Protein AF-A0AAV0WJR8-F1 (afdb_monomer_lite)

InterPro domains:
  IPR008906 HAT, C-terminal dimerisation domain [PF05699] (38-94)

Sequence (106 aa):
MLDMNTKEFKLKINDFANYYQIKDLESEAELWYNIWKEKKLAKSKLSDMEMSEVVEETDIFFPKIKQALHISLAQPCTTSTIERSFSTLRRVYLVAFNDDGKPSEW

Secondary structure (DSSP, 8-state):
-TT--HHHHHHHHHHHHHHHT-TTHHHHHHHHHHHHHHTT--HHHHHS--HHHHHHTTTTT-HHHHHHHHHHHTS-SSTHHHHHHHHHHHHHHHHHB-TTSPBPP-

Structure (mmCIF, N/CA/C/O backbone):
data_AF-A0AAV0WJR8-F1
#
_entry.id   AF-A0AAV0WJR8-F1
#
loop_
_atom_site.group_PDB
_atom_site.id
_atom_site.type_symbol
_atom_site.label_atom_id
_atom_site.label_alt_id
_atom_site.label_comp_id
_atom_site.label_asym_id
_atom_site.label_entity_id
_atom_site.label_seq_id
_atom_site.pdbx_PDB_ins_code
_atom_site.Cartn_x
_atom_site.Cartn_y
_atom_site.Cartn_z
_atom_site.occupancy
_atom_site.B_iso_or_equiv
_atom_site.auth_seq_id
_atom_site.auth_comp_id
_atom_site.auth_asym_id
_atom_site.auth_atom_id
_atom_site.pdbx_PDB_model_num
ATOM 1 N N . MET A 1 1 ? 3.069 -1.261 11.309 1.00 42.78 1 MET A N 1
ATOM 2 C CA . MET A 1 1 ? 2.007 -0.693 10.446 1.00 42.78 1 MET A CA 1
ATOM 3 C C . MET A 1 1 ? 0.955 0.112 11.225 1.00 42.78 1 MET A C 1
ATOM 5 O O . MET A 1 1 ? 0.256 0.892 10.601 1.00 42.78 1 MET A O 1
ATOM 9 N N . LEU A 1 2 ? 0.854 -0.031 12.559 1.00 48.06 2 LEU A N 1
ATOM 10 C CA . LEU A 1 2 ? -0.261 0.494 13.368 1.00 48.06 2 LEU A CA 1
ATOM 11 C C . LEU A 1 2 ? -0.070 1.894 13.994 1.00 48.06 2 LEU A C 1
ATOM 13 O O . LEU A 1 2 ? -1.045 2.428 14.504 1.00 48.06 2 LEU A O 1
ATOM 17 N N . ASP A 1 3 ? 1.120 2.501 13.915 1.00 57.47 3 ASP A N 1
ATOM 18 C CA . ASP A 1 3 ? 1.398 3.838 14.487 1.00 57.47 3 ASP A CA 1
ATOM 19 C C . ASP A 1 3 ? 1.815 4.869 13.425 1.00 57.47 3 ASP A C 1
ATOM 21 O O . ASP A 1 3 ? 2.429 5.886 13.735 1.00 57.47 3 ASP A O 1
ATOM 25 N N . MET A 1 4 ? 1.536 4.604 12.145 1.00 68.12 4 MET A N 1
ATOM 26 C CA . MET A 1 4 ? 1.900 5.544 11.085 1.00 68.12 4 MET A CA 1
ATOM 27 C C . MET A 1 4 ? 0.900 6.701 11.066 1.00 68.12 4 MET A C 1
ATOM 29 O O . MET A 1 4 ? -0.306 6.493 10.931 1.00 68.12 4 MET A O 1
ATOM 33 N N . ASN A 1 5 ? 1.395 7.928 11.215 1.00 79.62 5 ASN A N 1
ATOM 34 C CA . ASN A 1 5 ? 0.540 9.109 11.208 1.00 79.62 5 ASN A CA 1
ATOM 35 C C . ASN A 1 5 ? -0.037 9.337 9.798 1.00 79.62 5 ASN A C 1
ATOM 37 O O . ASN A 1 5 ? 0.630 9.071 8.798 1.00 79.62 5 ASN A O 1
ATOM 41 N N . THR A 1 6 ? -1.241 9.907 9.691 1.00 77.75 6 THR A N 1
ATOM 42 C CA . THR A 1 6 ? -1.886 10.196 8.398 1.00 77.75 6 THR A CA 1
ATOM 43 C C . THR A 1 6 ? -0.990 11.049 7.490 1.00 77.75 6 THR A C 1
ATOM 45 O O . THR A 1 6 ? -0.960 10.842 6.282 1.00 77.75 6 THR A O 1
ATOM 48 N N . LYS A 1 7 ? -0.205 11.975 8.060 1.00 82.81 7 LYS A N 1
ATOM 49 C CA . LYS A 1 7 ? 0.761 12.790 7.300 1.00 82.81 7 LYS A CA 1
ATOM 50 C C . LYS A 1 7 ? 1.894 11.956 6.697 1.00 82.81 7 LYS A C 1
ATOM 52 O O . LYS A 1 7 ? 2.252 12.161 5.544 1.00 82.81 7 LYS A O 1
ATOM 57 N N . GLU A 1 8 ? 2.438 11.013 7.461 1.00 84.62 8 GLU A N 1
ATOM 58 C CA . GLU A 1 8 ? 3.506 10.123 6.990 1.00 84.62 8 GLU A CA 1
ATOM 59 C C . GLU A 1 8 ? 2.997 9.152 5.927 1.00 84.62 8 GLU A C 1
ATOM 61 O O . GLU A 1 8 ? 3.694 8.882 4.952 1.00 84.62 8 GLU A O 1
ATOM 66 N N . PHE A 1 9 ? 1.763 8.664 6.086 1.00 83.88 9 PHE A N 1
ATOM 67 C CA . PHE A 1 9 ? 1.106 7.840 5.077 1.00 83.88 9 PHE A CA 1
ATOM 68 C C . PHE A 1 9 ? 0.976 8.583 3.743 1.00 83.88 9 PHE A C 1
ATOM 70 O O . PHE A 1 9 ? 1.368 8.041 2.712 1.00 83.88 9 PHE A O 1
ATOM 77 N N . LYS A 1 10 ? 0.509 9.841 3.763 1.00 85.12 10 LYS A N 1
ATOM 78 C CA . LYS A 1 10 ? 0.390 10.665 2.548 1.00 85.12 10 LYS A CA 1
ATOM 79 C C . LYS A 1 10 ? 1.731 10.883 1.855 1.00 85.12 10 LYS A C 1
ATOM 81 O O . LYS A 1 10 ? 1.803 10.729 0.643 1.00 85.12 10 LYS A O 1
ATOM 86 N N . LEU A 1 11 ? 2.791 11.180 2.612 1.00 87.38 11 LEU A N 1
ATOM 87 C CA . LEU A 1 11 ? 4.134 11.344 2.044 1.00 87.38 11 LEU A CA 1
ATOM 88 C C . LEU A 1 11 ? 4.592 10.073 1.318 1.00 87.38 11 LEU A C 1
ATOM 90 O O . LEU A 1 11 ? 4.952 10.137 0.148 1.00 87.38 11 LEU A O 1
ATOM 94 N N . LYS A 1 12 ? 4.478 8.908 1.966 1.00 87.00 12 LYS A N 1
ATOM 95 C CA . LYS A 1 12 ? 4.882 7.629 1.361 1.00 87.00 12 LYS A CA 1
ATOM 96 C C . LYS A 1 12 ? 4.045 7.250 0.144 1.00 87.00 12 LYS A C 1
ATOM 98 O O . LYS A 1 12 ? 4.583 6.718 -0.821 1.00 87.00 12 LYS A O 1
ATOM 103 N N . ILE A 1 13 ? 2.738 7.504 0.187 1.00 88.69 13 ILE A N 1
ATOM 104 C CA . ILE A 1 13 ? 1.857 7.260 -0.957 1.00 88.69 13 ILE A CA 1
ATOM 105 C C . ILE A 1 13 ? 2.195 8.191 -2.114 1.00 88.69 13 ILE A C 1
ATOM 107 O O . ILE A 1 13 ? 2.186 7.738 -3.252 1.00 88.69 13 ILE A O 1
ATOM 111 N N . ASN A 1 14 ? 2.533 9.451 -1.844 1.00 89.06 14 ASN A N 1
ATOM 112 C CA . ASN A 1 14 ? 2.944 10.382 -2.884 1.00 89.06 14 ASN A CA 1
ATOM 113 C C . ASN A 1 14 ? 4.274 9.946 -3.519 1.00 89.06 14 ASN A C 1
ATOM 115 O O . ASN A 1 14 ? 4.377 9.873 -4.739 1.00 89.06 14 ASN A O 1
ATOM 119 N N . ASP A 1 15 ? 5.263 9.549 -2.713 1.00 90.12 15 ASP A N 1
ATOM 120 C CA . ASP A 1 15 ? 6.529 9.004 -3.219 1.00 90.12 15 ASP A CA 1
ATOM 121 C C . ASP A 1 15 ? 6.299 7.756 -4.090 1.00 90.12 15 ASP A C 1
ATOM 123 O O . ASP A 1 15 ? 6.840 7.648 -5.192 1.00 90.12 15 ASP A O 1
ATOM 127 N N . PHE A 1 16 ? 5.438 6.838 -3.637 1.00 88.44 16 PHE A N 1
ATOM 128 C CA . PHE A 1 16 ? 5.059 5.640 -4.388 1.00 88.44 16 PHE A CA 1
ATOM 129 C C . PHE A 1 16 ? 4.329 5.983 -5.696 1.00 88.44 16 PHE A C 1
ATOM 131 O O . PHE A 1 16 ? 4.658 5.440 -6.752 1.00 88.44 16 PHE A O 1
ATOM 138 N N . ALA A 1 17 ? 3.360 6.899 -5.642 1.00 90.38 17 ALA A N 1
ATOM 139 C CA . ALA A 1 17 ? 2.598 7.361 -6.797 1.00 90.38 17 ALA A CA 1
ATOM 140 C C . ALA A 1 17 ? 3.509 8.010 -7.843 1.00 90.38 17 ALA A C 1
ATOM 142 O O . ALA A 1 17 ? 3.366 7.730 -9.030 1.00 90.38 17 ALA A O 1
ATOM 143 N N . ASN A 1 18 ? 4.473 8.822 -7.404 1.00 90.31 18 ASN A N 1
ATOM 144 C CA . ASN A 1 18 ? 5.445 9.472 -8.278 1.00 90.31 18 ASN A CA 1
ATOM 145 C C . ASN A 1 18 ? 6.399 8.460 -8.917 1.00 90.31 18 ASN A C 1
ATOM 147 O O . ASN A 1 18 ? 6.655 8.539 -10.118 1.00 90.31 18 ASN A O 1
ATOM 151 N N . TYR A 1 19 ? 6.885 7.483 -8.147 1.00 89.31 19 TYR A N 1
ATOM 152 C CA . TYR A 1 19 ? 7.794 6.455 -8.653 1.00 89.31 19 TYR A CA 1
ATOM 153 C C . TYR A 1 19 ? 7.130 5.558 -9.707 1.00 89.31 19 TYR A C 1
ATOM 155 O O . TYR A 1 19 ? 7.688 5.344 -10.782 1.00 89.31 19 TYR A O 1
ATOM 163 N N . TYR A 1 20 ? 5.917 5.070 -9.427 1.00 87.06 20 TYR A N 1
ATOM 164 C CA . TYR A 1 20 ? 5.169 4.183 -10.326 1.00 87.06 20 TYR A CA 1
ATOM 165 C C . TYR A 1 20 ? 4.249 4.925 -11.309 1.00 87.06 20 TYR A C 1
ATOM 167 O O . TYR A 1 20 ? 3.538 4.286 -12.082 1.00 87.06 20 TYR A O 1
ATOM 175 N N . GLN A 1 21 ? 4.261 6.262 -11.295 1.00 89.31 21 GLN A N 1
ATOM 176 C CA . GLN A 1 21 ? 3.449 7.138 -12.150 1.00 89.31 21 GLN A CA 1
ATOM 177 C C . GLN A 1 21 ? 1.933 6.858 -12.080 1.00 89.31 21 GLN A C 1
ATOM 179 O O . GLN A 1 21 ? 1.217 6.931 -13.081 1.00 89.31 21 GLN A O 1
ATOM 184 N N . ILE A 1 22 ? 1.425 6.551 -10.883 1.00 88.06 22 ILE A N 1
ATOM 185 C CA . ILE A 1 22 ? 0.005 6.262 -10.646 1.00 88.06 22 ILE A CA 1
ATOM 186 C C . ILE A 1 22 ? -0.728 7.572 -10.350 1.00 88.06 22 ILE A C 1
ATOM 188 O O . ILE A 1 22 ? -0.608 8.141 -9.264 1.00 88.06 22 ILE A O 1
ATOM 192 N N . LYS A 1 23 ? -1.505 8.059 -11.321 1.00 86.62 23 LYS A N 1
ATOM 193 C CA . LYS A 1 23 ? -2.287 9.297 -11.178 1.00 86.62 23 LYS A CA 1
ATOM 194 C C . LYS A 1 23 ? -3.405 9.137 -10.156 1.00 86.62 23 LYS A C 1
ATOM 196 O O . LYS A 1 23 ? -4.048 8.095 -10.118 1.00 86.62 23 LYS A O 1
ATOM 201 N N . ASP A 1 24 ? -3.670 10.188 -9.384 1.00 84.38 24 ASP A N 1
ATOM 202 C CA . ASP A 1 24 ? -4.799 10.285 -8.448 1.00 84.38 24 ASP A CA 1
ATOM 203 C C . ASP A 1 24 ? -4.856 9.163 -7.388 1.00 84.38 24 ASP A C 1
ATOM 205 O O . ASP A 1 24 ? -5.938 8.825 -6.905 1.00 84.38 24 ASP A O 1
ATOM 209 N N . LEU A 1 25 ? -3.711 8.560 -7.039 1.00 88.06 25 LEU A N 1
ATOM 210 C CA . LEU A 1 25 ? -3.617 7.544 -5.982 1.00 88.06 25 LEU A CA 1
ATOM 211 C C . LEU A 1 25 ? -3.837 8.146 -4.588 1.00 88.06 25 LEU A C 1
ATOM 213 O O . LEU A 1 25 ? -4.397 7.483 -3.725 1.00 88.06 25 LEU A O 1
ATOM 217 N N . GLU A 1 26 ? -3.412 9.391 -4.363 1.00 86.88 26 GLU A N 1
ATOM 218 C CA . GLU A 1 26 ? -3.442 10.032 -3.042 1.00 86.88 26 GLU A CA 1
ATOM 219 C C . GLU A 1 26 ? -4.859 10.122 -2.458 1.00 86.88 26 GLU A C 1
ATOM 221 O O . GLU A 1 26 ? -5.085 9.713 -1.319 1.00 86.88 26 GLU A O 1
ATOM 226 N N . SER A 1 27 ? -5.817 10.619 -3.244 1.00 85.19 27 SER A N 1
ATOM 227 C CA . SER A 1 27 ? -7.208 10.793 -2.810 1.00 85.19 27 SER A CA 1
ATOM 228 C C . SER A 1 27 ? -7.873 9.455 -2.493 1.00 85.19 27 SER A C 1
ATOM 230 O O . SER A 1 27 ? -8.562 9.307 -1.484 1.00 85.19 27 SER A O 1
ATOM 232 N N . GLU A 1 28 ? -7.616 8.457 -3.331 1.00 88.62 28 GLU A N 1
ATOM 233 C CA . GLU A 1 28 ? -8.139 7.106 -3.182 1.00 88.62 28 GLU A CA 1
ATOM 234 C C . GLU A 1 28 ? -7.510 6.377 -1.983 1.00 88.62 28 GLU A C 1
ATOM 236 O O . GLU A 1 28 ? -8.210 5.714 -1.217 1.00 88.62 28 GLU A O 1
ATOM 241 N N . ALA A 1 29 ? -6.209 6.574 -1.756 1.00 87.56 29 ALA A N 1
ATOM 242 C CA . ALA A 1 29 ? -5.487 6.041 -0.607 1.00 87.56 29 ALA A CA 1
ATOM 243 C C . ALA A 1 29 ? -5.947 6.666 0.710 1.00 87.56 29 ALA A C 1
ATOM 245 O O . ALA A 1 29 ? -6.043 5.964 1.715 1.00 87.56 29 ALA A O 1
ATOM 246 N N . GLU A 1 30 ? -6.249 7.965 0.724 1.00 86.50 30 GLU A N 1
ATOM 247 C CA . GLU A 1 30 ? -6.793 8.639 1.902 1.00 86.50 30 GLU A CA 1
ATOM 248 C C . GLU A 1 30 ? -8.178 8.096 2.279 1.00 86.50 30 GLU A C 1
ATOM 250 O O . GLU A 1 30 ? -8.420 7.787 3.448 1.00 86.50 30 GLU A O 1
ATOM 255 N N . LEU A 1 31 ? -9.066 7.922 1.295 1.00 87.38 31 LEU A N 1
ATOM 256 C CA . LEU A 1 31 ? -10.378 7.296 1.487 1.00 87.38 31 LEU A CA 1
ATOM 257 C C . LEU A 1 31 ? -10.248 5.872 2.032 1.00 87.38 31 LEU A C 1
ATOM 259 O O . LEU A 1 31 ? -10.877 5.533 3.036 1.00 87.38 31 LEU A O 1
ATOM 263 N N . TRP A 1 32 ? -9.387 5.065 1.413 1.00 86.50 32 TRP A N 1
ATOM 264 C CA . TRP A 1 32 ? -9.117 3.701 1.851 1.00 86.50 32 TRP A CA 1
ATOM 265 C C . TRP A 1 32 ? -8.591 3.678 3.294 1.00 86.50 32 TRP A C 1
ATOM 267 O O . TRP A 1 32 ? -9.151 2.993 4.148 1.00 86.50 32 TRP A O 1
ATOM 277 N N . TYR A 1 33 ? -7.596 4.505 3.619 1.00 84.75 33 TYR A N 1
ATOM 278 C CA . TYR A 1 33 ? -7.045 4.610 4.972 1.00 84.75 33 TYR A CA 1
ATOM 279 C C . TYR A 1 33 ? -8.106 4.963 6.023 1.00 84.75 33 TYR A C 1
ATOM 281 O O . TYR A 1 33 ? -8.136 4.363 7.101 1.00 84.75 33 TYR A O 1
ATOM 289 N N . AS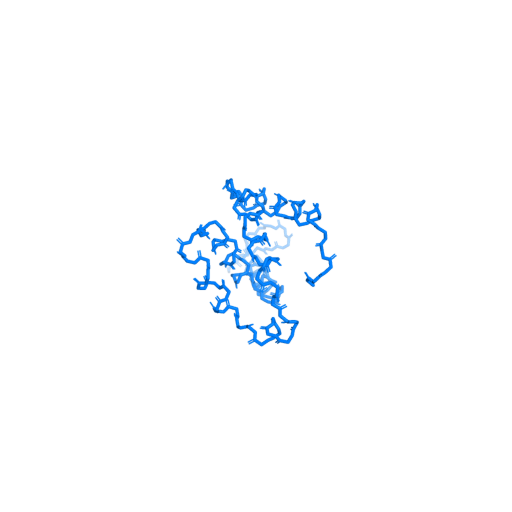N A 1 34 ? -9.000 5.905 5.715 1.00 83.88 34 ASN A N 1
ATOM 290 C CA . ASN A 1 34 ? -10.068 6.298 6.630 1.00 83.88 34 ASN A CA 1
ATOM 291 C C . ASN A 1 34 ? -11.066 5.158 6.873 1.00 83.88 34 ASN A C 1
ATOM 293 O O . ASN A 1 34 ? -11.402 4.905 8.027 1.00 83.88 34 ASN A O 1
ATOM 297 N N . ILE A 1 35 ? -11.452 4.404 5.838 1.00 83.38 35 ILE A N 1
ATOM 298 C CA . ILE A 1 35 ? -12.327 3.227 5.988 1.00 83.38 35 ILE A CA 1
ATOM 299 C C . ILE A 1 35 ? -11.688 2.188 6.912 1.00 83.38 35 ILE A C 1
ATOM 301 O O . ILE A 1 35 ? -12.334 1.689 7.833 1.00 83.38 35 ILE A O 1
ATOM 305 N N . TRP A 1 36 ? -10.407 1.877 6.713 1.00 79.25 36 TRP A N 1
ATOM 306 C CA . TRP A 1 36 ? -9.697 0.913 7.560 1.00 79.25 36 TRP A CA 1
ATOM 307 C C . TRP A 1 36 ? -9.546 1.397 9.004 1.00 79.25 36 TRP A C 1
ATOM 309 O O . TRP A 1 36 ? -9.661 0.605 9.942 1.00 79.25 36 TRP A O 1
ATOM 319 N N . LYS A 1 37 ? -9.356 2.705 9.200 1.00 79.12 37 LYS A N 1
ATOM 320 C CA . LYS 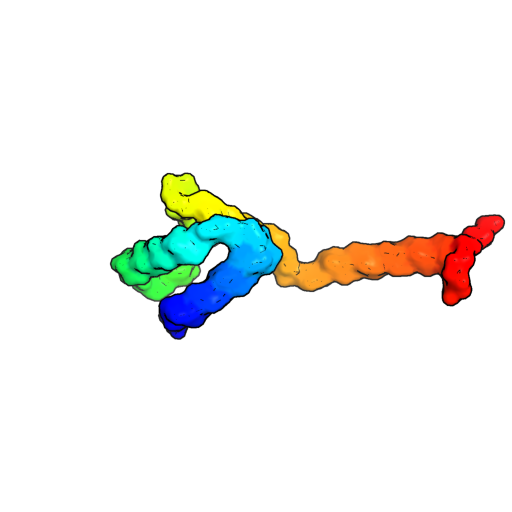A 1 37 ? -9.327 3.331 10.525 1.00 79.12 37 LYS A CA 1
ATOM 321 C C . LYS A 1 37 ? -10.693 3.268 11.219 1.00 79.12 37 LYS A C 1
ATOM 323 O O . LYS A 1 37 ? -10.756 3.004 12.421 1.00 79.12 37 LYS A O 1
ATOM 328 N N . GLU A 1 38 ? -11.780 3.481 10.482 1.00 78.50 38 GLU A N 1
ATOM 329 C CA . GLU A 1 38 ? -13.157 3.424 10.988 1.00 78.50 38 GLU A CA 1
ATOM 330 C C . GLU A 1 38 ? -13.629 2.001 11.284 1.00 78.50 38 GLU A C 1
ATOM 332 O O . GLU A 1 38 ? -14.321 1.793 12.283 1.00 78.50 38 GLU A O 1
ATOM 337 N N . LYS A 1 39 ? -13.185 1.008 10.498 1.00 75.19 39 LYS A N 1
ATOM 338 C CA . LYS A 1 39 ? -13.465 -0.418 10.737 1.00 75.19 39 LYS A CA 1
ATOM 339 C C . LYS A 1 39 ? -12.977 -0.901 12.116 1.00 75.19 39 LYS A C 1
ATOM 341 O O . LYS A 1 39 ? -13.400 -1.974 12.539 1.00 75.19 39 LYS A O 1
ATOM 346 N N . LYS A 1 40 ? -12.124 -0.131 12.826 1.00 66.75 40 LYS A N 1
ATOM 347 C CA . LYS A 1 40 ? -11.626 -0.392 14.199 1.00 66.75 40 LYS A CA 1
ATOM 348 C C . LYS A 1 40 ? -11.320 -1.875 14.437 1.00 66.75 40 LYS A C 1
ATOM 350 O O . LYS A 1 40 ? -11.704 -2.449 15.458 1.00 66.75 40 LYS A O 1
ATOM 355 N N . LEU A 1 41 ? -10.655 -2.507 13.471 1.00 66.69 41 LEU A N 1
ATOM 356 C CA . LEU A 1 41 ? -10.333 -3.925 13.555 1.00 66.69 41 LEU A CA 1
ATOM 357 C C . LEU A 1 41 ? -9.475 -4.167 14.796 1.00 66.69 41 LEU A C 1
ATOM 359 O O . LEU A 1 41 ? -8.468 -3.490 15.022 1.00 66.69 41 LEU A O 1
ATOM 363 N N . ALA A 1 42 ? -9.891 -5.131 15.619 1.00 62.91 42 ALA A N 1
ATOM 364 C CA . ALA A 1 42 ? -9.071 -5.595 16.725 1.00 62.91 42 ALA A CA 1
ATOM 365 C C . ALA A 1 42 ? -7.720 -6.062 16.167 1.00 62.91 42 ALA A C 1
ATOM 367 O O . ALA A 1 42 ? -7.683 -6.730 15.134 1.00 62.91 42 ALA A O 1
ATOM 368 N N . LYS A 1 43 ? -6.613 -5.732 16.845 1.00 63.81 43 LYS A N 1
ATOM 369 C CA . LYS A 1 43 ? -5.258 -6.087 16.381 1.00 63.81 43 LYS A CA 1
ATOM 370 C C . LYS A 1 43 ? -5.106 -7.584 16.073 1.00 63.81 43 LYS A C 1
ATOM 372 O O . LYS A 1 43 ? -4.372 -7.914 15.153 1.00 63.81 43 LYS A O 1
ATOM 377 N N . SER A 1 44 ? -5.828 -8.452 16.788 1.00 60.72 44 SER A N 1
ATOM 378 C CA . SER A 1 44 ? -5.885 -9.899 16.531 1.00 60.72 44 SER A CA 1
ATOM 379 C C . SER A 1 44 ? -6.497 -10.242 15.173 1.00 60.72 44 SER A C 1
ATOM 381 O O . SER A 1 44 ? -5.985 -11.073 14.444 1.00 60.72 44 SER A O 1
ATOM 383 N N . LYS A 1 45 ? -7.560 -9.544 14.775 1.00 66.31 45 LYS A N 1
ATOM 384 C CA . LYS A 1 45 ? -8.212 -9.773 13.484 1.00 66.31 45 LYS A CA 1
ATOM 385 C C . LYS A 1 45 ? -7.388 -9.231 12.311 1.00 66.31 45 LYS A C 1
ATOM 387 O O . LYS A 1 45 ? -7.578 -9.664 11.186 1.00 66.31 45 LYS A O 1
ATOM 392 N N . LEU A 1 46 ? -6.486 -8.281 12.576 1.00 67.00 46 LEU A N 1
ATOM 393 C CA . LEU A 1 46 ? -5.549 -7.752 11.584 1.00 67.00 46 LEU A CA 1
ATOM 394 C C . LEU A 1 46 ? -4.352 -8.691 11.359 1.00 67.00 46 LEU A C 1
ATOM 396 O O . LEU A 1 46 ? -3.808 -8.710 10.263 1.00 67.00 46 LEU A O 1
ATOM 400 N N . SER A 1 47 ? -3.921 -9.435 12.388 1.00 67.38 47 SER A N 1
ATOM 401 C CA . SER A 1 47 ? -2.836 -10.420 12.261 1.00 67.38 47 SER A CA 1
ATOM 402 C C . SER A 1 47 ? -3.266 -11.696 11.547 1.00 67.38 47 SER A C 1
ATOM 404 O O . SER A 1 47 ? -2.425 -12.348 10.940 1.00 67.38 47 SER A O 1
ATOM 406 N N . ASP A 1 48 ? -4.556 -12.019 11.617 1.00 73.94 48 ASP A N 1
ATOM 407 C CA . ASP A 1 48 ? -5.127 -13.222 11.009 1.00 73.94 48 ASP A CA 1
ATOM 408 C C . ASP A 1 48 ? -5.609 -12.980 9.570 1.00 73.94 48 ASP A C 1
ATOM 410 O O . ASP A 1 48 ? -6.036 -13.916 8.904 1.00 73.94 48 ASP A O 1
ATOM 414 N N . MET A 1 49 ? -5.560 -11.730 9.101 1.00 75.81 49 MET A N 1
ATOM 415 C CA . MET A 1 49 ? -6.051 -11.353 7.783 1.00 75.81 49 MET A CA 1
ATOM 416 C C . MET A 1 49 ? -5.059 -11.760 6.698 1.00 75.81 49 MET A C 1
ATOM 418 O O . MET A 1 49 ? -3.889 -11.362 6.717 1.00 75.81 49 MET A O 1
ATOM 422 N N . GLU A 1 50 ? -5.545 -12.518 5.722 1.00 79.75 50 GLU A N 1
ATOM 423 C CA . GLU A 1 50 ? -4.741 -12.897 4.573 1.00 79.75 50 GLU A CA 1
ATOM 424 C C . GLU A 1 50 ? -4.645 -11.743 3.570 1.00 79.75 50 GLU A C 1
ATOM 426 O O . GLU A 1 50 ? -5.552 -10.929 3.392 1.00 79.75 50 GLU A O 1
ATOM 431 N N . MET A 1 51 ? -3.521 -11.675 2.858 1.00 73.25 51 MET A N 1
ATOM 432 C CA . MET A 1 51 ? -3.299 -10.639 1.846 1.00 73.25 51 MET A CA 1
ATOM 433 C C . MET A 1 51 ? -4.304 -10.730 0.682 1.00 73.25 51 MET A C 1
ATOM 435 O O . MET A 1 51 ? -4.628 -9.716 0.068 1.00 73.25 51 MET A O 1
ATOM 439 N N . SER A 1 52 ? -4.819 -11.930 0.400 1.00 77.88 52 SER A N 1
ATOM 440 C CA . SER A 1 52 ? -5.928 -12.191 -0.528 1.00 77.88 52 SER A CA 1
ATOM 441 C C . SER A 1 52 ? -7.188 -11.416 -0.134 1.00 77.88 52 SER A C 1
ATOM 443 O O . SER A 1 52 ? -7.736 -10.694 -0.963 1.00 77.88 52 SER A O 1
ATOM 445 N N . GLU A 1 53 ? -7.584 -11.475 1.138 1.00 80.44 53 GLU A N 1
ATOM 446 C CA . GLU A 1 53 ? -8.763 -10.775 1.668 1.00 80.44 53 GLU A CA 1
ATOM 447 C C . GLU A 1 53 ? -8.613 -9.249 1.555 1.00 80.44 53 GLU A C 1
ATOM 449 O O . GLU A 1 53 ? -9.561 -8.535 1.226 1.00 80.44 53 GLU A O 1
ATOM 454 N N . VAL A 1 54 ? -7.395 -8.732 1.766 1.00 79.56 54 VAL A N 1
ATOM 455 C CA . VAL A 1 54 ? -7.093 -7.299 1.607 1.00 79.56 54 VAL A CA 1
ATOM 456 C C . VAL A 1 54 ? -7.258 -6.853 0.153 1.00 79.56 54 VAL A C 1
ATOM 458 O O . VAL A 1 54 ? -7.754 -5.754 -0.097 1.00 79.56 54 VAL A O 1
ATOM 461 N N . VAL A 1 55 ? -6.844 -7.684 -0.808 1.00 79.50 55 VAL A N 1
ATOM 462 C CA . VAL A 1 55 ? -6.980 -7.385 -2.241 1.00 79.50 55 VAL A CA 1
ATOM 463 C C . VAL A 1 55 ? -8.443 -7.470 -2.682 1.00 79.50 55 VAL A C 1
ATOM 465 O O . VAL A 1 55 ? -8.893 -6.587 -3.413 1.00 79.50 55 VAL A O 1
ATOM 468 N N . GLU A 1 56 ? -9.213 -8.448 -2.204 1.00 80.44 56 GLU A N 1
ATOM 469 C CA . GLU A 1 56 ? -10.646 -8.573 -2.519 1.00 80.44 56 GLU A CA 1
ATOM 470 C C . GLU A 1 56 ? -11.458 -7.349 -2.066 1.00 80.44 56 GLU A C 1
ATOM 472 O O . GLU A 1 56 ? -12.294 -6.839 -2.811 1.00 80.44 56 GLU A O 1
ATOM 477 N N . GLU A 1 57 ? -11.151 -6.787 -0.895 1.00 77.75 57 GLU A N 1
ATOM 478 C CA . GLU A 1 57 ? -11.786 -5.556 -0.399 1.00 77.75 57 GLU A CA 1
ATOM 479 C C . GLU A 1 57 ? -11.500 -4.327 -1.283 1.00 77.75 57 GLU A C 1
ATOM 481 O O . GLU A 1 57 ? -12.250 -3.347 -1.258 1.00 77.75 57 GLU A O 1
ATOM 486 N N . THR A 1 58 ? -10.431 -4.355 -2.088 1.00 77.06 58 THR A N 1
ATOM 487 C CA . THR A 1 58 ? -10.118 -3.265 -3.030 1.00 77.06 58 THR A CA 1
ATOM 488 C C . THR A 1 58 ? -10.832 -3.379 -4.366 1.00 77.06 58 THR A C 1
ATOM 490 O O . THR A 1 58 ? -10.927 -2.382 -5.084 1.00 77.06 58 THR A O 1
ATOM 493 N N . ASP A 1 59 ? -11.377 -4.552 -4.689 1.00 69.50 59 ASP A N 1
ATOM 494 C CA . ASP A 1 59 ? -11.874 -4.850 -6.032 1.00 69.50 59 ASP A CA 1
ATOM 495 C C . ASP A 1 59 ? -13.140 -4.064 -6.409 1.00 69.50 59 ASP A C 1
ATOM 497 O O . ASP A 1 59 ? -13.429 -3.852 -7.584 1.00 69.50 59 ASP A O 1
ATOM 501 N N . ILE A 1 60 ? -13.888 -3.588 -5.410 1.00 69.00 60 ILE A N 1
ATOM 502 C CA . ILE A 1 60 ? -15.204 -2.976 -5.624 1.00 69.00 60 ILE A CA 1
ATOM 503 C C . ILE A 1 60 ? -15.110 -1.455 -5.843 1.00 69.00 60 ILE A C 1
ATOM 505 O O . ILE A 1 60 ? -15.834 -0.910 -6.674 1.00 69.00 60 ILE A O 1
ATOM 509 N N . PHE A 1 61 ? -14.226 -0.754 -5.121 1.00 77.44 61 PHE A N 1
ATOM 510 C CA . PHE A 1 61 ? -14.207 0.720 -5.099 1.00 77.44 61 PHE A CA 1
ATOM 511 C C . PHE A 1 61 ? -12.812 1.360 -5.179 1.00 77.44 61 PHE A C 1
ATOM 513 O O . PHE A 1 61 ? -12.730 2.586 -5.237 1.00 77.44 61 PHE A O 1
ATOM 520 N N . PHE A 1 62 ? -11.726 0.574 -5.201 1.00 86.06 62 PHE A N 1
ATOM 521 C CA . PHE A 1 62 ? -10.360 1.105 -5.094 1.00 86.06 62 PHE A CA 1
ATOM 522 C C . PHE A 1 62 ? -9.403 0.548 -6.171 1.00 86.06 62 PHE A C 1
ATOM 524 O O . PHE A 1 62 ? -8.431 -0.143 -5.844 1.00 86.06 62 PHE A O 1
ATOM 531 N N . PRO A 1 63 ? -9.637 0.837 -7.467 1.00 87.25 63 PRO A N 1
ATOM 532 C CA . PRO A 1 63 ? -8.833 0.303 -8.569 1.00 87.25 63 PRO A CA 1
ATOM 533 C C . PRO A 1 63 ? -7.347 0.694 -8.516 1.00 87.25 63 PRO A C 1
ATOM 535 O O . PRO A 1 63 ? -6.488 -0.105 -8.892 1.00 87.25 63 PRO A O 1
ATOM 538 N N . LYS A 1 64 ? -7.005 1.893 -8.036 1.00 88.44 64 LYS A N 1
ATOM 539 C CA . LYS A 1 64 ? -5.608 2.343 -7.934 1.00 88.44 64 LYS A CA 1
ATOM 540 C C . LYS A 1 64 ? -4.908 1.741 -6.730 1.00 88.44 64 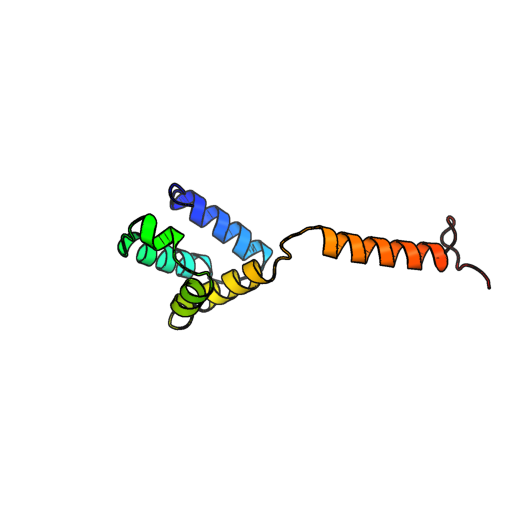LYS A C 1
ATOM 542 O O . LYS A 1 64 ? -3.720 1.431 -6.807 1.00 88.44 64 LYS A O 1
ATOM 547 N N . ILE A 1 65 ? -5.634 1.534 -5.632 1.00 88.75 65 ILE A N 1
ATOM 548 C CA . ILE A 1 65 ? -5.099 0.790 -4.486 1.00 88.75 65 ILE A CA 1
ATOM 549 C C . ILE A 1 65 ? -4.864 -0.657 -4.888 1.00 88.75 65 ILE A C 1
ATOM 551 O O . ILE A 1 65 ? -3.787 -1.178 -4.620 1.00 88.75 65 ILE A O 1
ATOM 555 N N . LYS A 1 66 ? -5.792 -1.276 -5.624 1.00 88.31 66 LYS A N 1
ATOM 556 C CA . LYS A 1 66 ? -5.588 -2.608 -6.196 1.00 88.31 66 LYS A CA 1
ATOM 557 C C . LYS A 1 66 ? -4.333 -2.660 -7.071 1.00 88.31 66 LYS A C 1
ATOM 559 O O . LYS A 1 66 ? -3.509 -3.558 -6.909 1.00 88.31 66 LYS A O 1
ATOM 564 N N . GLN A 1 67 ? -4.133 -1.671 -7.945 1.00 88.31 67 GLN A N 1
ATOM 565 C CA . GLN A 1 67 ? -2.911 -1.558 -8.747 1.00 88.31 67 GLN A CA 1
ATOM 566 C C . GLN A 1 67 ? -1.653 -1.444 -7.869 1.00 88.31 67 GLN A C 1
ATOM 568 O O . GLN A 1 67 ? -0.671 -2.143 -8.115 1.00 88.31 67 GLN A O 1
ATOM 573 N N . ALA A 1 68 ? -1.679 -0.611 -6.827 1.00 87.56 68 ALA A N 1
ATOM 574 C CA . ALA A 1 68 ? -0.562 -0.448 -5.899 1.00 87.56 68 ALA A CA 1
ATOM 575 C C . ALA A 1 68 ? -0.264 -1.736 -5.105 1.00 87.56 68 ALA A C 1
ATOM 577 O O . ALA A 1 68 ? 0.904 -2.085 -4.912 1.00 87.56 68 ALA A O 1
ATOM 578 N N . LEU A 1 69 ? -1.299 -2.478 -4.695 1.00 87.25 69 LEU A N 1
ATOM 579 C CA . LEU A 1 69 ? -1.167 -3.773 -4.024 1.00 87.25 69 LEU A CA 1
ATOM 580 C C . LEU A 1 69 ? -0.576 -4.823 -4.964 1.00 87.25 69 LEU A C 1
ATOM 582 O O . LEU A 1 69 ? 0.354 -5.520 -4.575 1.00 87.25 69 LEU A O 1
ATOM 586 N N . HIS A 1 70 ? -1.035 -4.897 -6.215 1.00 87.12 70 HIS A N 1
ATOM 587 C CA . HIS A 1 70 ? -0.446 -5.783 -7.219 1.00 87.12 70 HIS A CA 1
ATOM 588 C C . HIS A 1 70 ? 1.025 -5.463 -7.494 1.00 87.12 70 HIS A C 1
ATOM 590 O O . HIS A 1 70 ? 1.839 -6.378 -7.553 1.00 87.12 70 HIS A O 1
ATOM 596 N N . ILE A 1 71 ? 1.388 -4.182 -7.618 1.00 86.44 71 ILE A N 1
ATOM 597 C CA . ILE A 1 71 ? 2.790 -3.768 -7.786 1.00 86.44 71 ILE A CA 1
ATOM 598 C C . ILE A 1 71 ? 3.621 -4.208 -6.581 1.00 86.44 71 ILE A C 1
ATOM 600 O O . ILE A 1 71 ? 4.719 -4.732 -6.761 1.00 86.44 71 ILE A O 1
ATOM 604 N N . SER A 1 72 ? 3.080 -4.028 -5.373 1.00 83.25 72 SER A N 1
ATOM 605 C CA . SER A 1 72 ? 3.723 -4.433 -4.120 1.00 83.25 72 SER A CA 1
ATOM 606 C C . SER A 1 72 ? 3.903 -5.952 -4.030 1.00 83.25 72 SER A C 1
ATOM 608 O O . SER A 1 72 ? 4.967 -6.412 -3.632 1.00 83.25 72 SER A O 1
ATOM 610 N N . LEU A 1 73 ? 2.904 -6.731 -4.455 1.00 82.69 73 LEU A N 1
ATOM 611 C CA . LEU A 1 73 ? 2.950 -8.198 -4.522 1.00 82.69 73 LEU A CA 1
ATOM 612 C C . LEU A 1 73 ? 3.896 -8.720 -5.607 1.00 82.69 73 LEU A C 1
ATOM 614 O O . LEU A 1 73 ? 4.487 -9.784 -5.454 1.00 82.69 73 LEU A O 1
ATOM 618 N N . ALA A 1 74 ? 4.041 -7.977 -6.702 1.00 83.88 74 ALA A N 1
ATOM 619 C CA . ALA A 1 74 ? 4.960 -8.300 -7.784 1.00 83.88 74 ALA A CA 1
ATOM 620 C C . ALA A 1 74 ? 6.423 -7.969 -7.440 1.00 83.88 74 ALA A C 1
ATOM 622 O O . ALA A 1 74 ? 7.322 -8.358 -8.190 1.00 83.88 74 ALA A O 1
ATOM 623 N N . GLN A 1 75 ? 6.686 -7.266 -6.329 1.00 76.62 75 GLN A N 1
ATOM 624 C CA . GLN A 1 75 ? 8.053 -7.056 -5.866 1.00 76.62 75 GLN A CA 1
ATOM 625 C C . GLN A 1 75 ? 8.640 -8.402 -5.417 1.00 76.62 75 GLN A C 1
ATOM 627 O O . GLN A 1 75 ? 8.058 -9.075 -4.563 1.00 76.62 75 GLN A O 1
ATOM 632 N N . PRO A 1 76 ? 9.799 -8.824 -5.952 1.00 66.75 76 PRO A N 1
ATOM 633 C CA . PRO A 1 76 ? 10.421 -10.061 -5.513 1.00 66.75 76 PRO A CA 1
ATOM 634 C C . PRO A 1 76 ? 10.776 -9.958 -4.024 1.00 66.75 76 PRO A C 1
ATOM 636 O O . PRO A 1 76 ? 11.421 -9.001 -3.602 1.00 66.75 76 PRO A O 1
ATOM 639 N N . CYS A 1 77 ? 10.428 -10.977 -3.228 1.00 59.97 77 CYS A N 1
ATOM 640 C CA . CYS A 1 77 ? 10.763 -11.029 -1.796 1.00 59.97 77 CYS A CA 1
ATOM 641 C C . CYS A 1 77 ? 12.277 -11.007 -1.510 1.00 59.97 77 CYS A C 1
ATOM 643 O O . CYS A 1 77 ? 12.683 -10.894 -0.357 1.00 59.97 77 CYS A O 1
ATOM 645 N N . THR A 1 78 ? 13.125 -11.146 -2.535 1.00 55.22 78 THR A N 1
ATOM 646 C CA . THR A 1 78 ? 14.582 -11.147 -2.407 1.00 55.22 78 THR A CA 1
ATOM 647 C C . THR A 1 78 ? 15.228 -10.409 -3.582 1.00 55.22 78 THR A C 1
ATOM 649 O O . THR A 1 78 ? 14.896 -10.631 -4.746 1.00 55.22 78 THR A O 1
ATOM 652 N N . THR A 1 79 ? 16.214 -9.566 -3.285 1.00 53.09 79 THR A N 1
ATOM 653 C CA . THR A 1 79 ? 17.090 -8.889 -4.261 1.00 53.09 79 THR A CA 1
ATOM 654 C C . THR A 1 79 ? 17.877 -9.867 -5.154 1.00 53.09 79 THR A C 1
ATOM 656 O O . THR A 1 79 ? 18.381 -9.490 -6.211 1.00 53.09 79 THR A O 1
ATOM 659 N N . SER A 1 80 ? 17.931 -11.151 -4.780 1.00 50.84 80 SER A N 1
ATOM 660 C CA . SER A 1 80 ? 18.755 -12.185 -5.418 1.00 50.84 80 SER A CA 1
ATOM 661 C C . SER A 1 80 ? 18.336 -12.545 -6.855 1.00 50.84 80 SER A C 1
ATOM 663 O O . SER A 1 80 ? 19.181 -12.900 -7.678 1.00 50.84 80 SER A O 1
ATOM 665 N N . THR A 1 81 ? 17.054 -12.420 -7.221 1.00 51.34 81 THR A N 1
ATOM 666 C CA . THR A 1 81 ? 16.591 -12.729 -8.594 1.00 51.34 81 THR A CA 1
ATOM 667 C C . THR A 1 81 ? 17.114 -11.716 -9.619 1.00 51.34 81 THR A C 1
ATOM 669 O O . THR A 1 81 ? 17.475 -12.075 -10.745 1.00 51.34 81 THR A O 1
ATOM 672 N N . ILE A 1 82 ? 17.220 -10.450 -9.209 1.00 54.50 82 ILE A N 1
ATOM 673 C CA . ILE A 1 82 ? 17.782 -9.375 -10.030 1.00 54.50 82 ILE A CA 1
ATOM 674 C C . I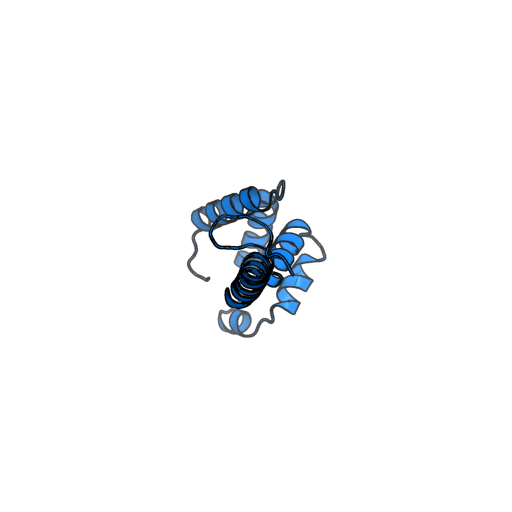LE A 1 82 ? 19.301 -9.573 -10.155 1.00 54.50 82 ILE A C 1
ATOM 676 O O . ILE A 1 82 ? 19.837 -9.557 -11.263 1.00 54.50 82 ILE A O 1
ATOM 680 N N . GLU A 1 83 ? 19.989 -9.884 -9.053 1.00 54.56 83 GLU A N 1
ATOM 681 C CA . GLU A 1 83 ? 21.429 -10.188 -9.049 1.00 54.56 83 GLU A CA 1
ATOM 682 C C . GLU A 1 83 ? 21.792 -11.392 -9.928 1.00 54.56 83 GLU A C 1
ATOM 684 O O . GLU A 1 83 ? 22.788 -11.350 -10.652 1.00 54.56 83 GLU A O 1
ATOM 689 N N . ARG A 1 84 ? 20.974 -12.454 -9.933 1.00 56.38 84 ARG A N 1
ATOM 690 C CA . ARG A 1 84 ? 21.188 -13.626 -10.797 1.00 56.38 84 ARG A CA 1
ATOM 691 C C . ARG A 1 84 ? 21.077 -13.263 -12.282 1.00 56.38 84 ARG A C 1
ATOM 693 O O . ARG A 1 84 ? 21.876 -13.749 -13.087 1.00 56.38 84 ARG A O 1
ATOM 700 N N . SER A 1 85 ? 20.147 -12.377 -12.640 1.00 59.84 85 SER A N 1
ATOM 701 C CA . SER A 1 85 ? 19.986 -11.880 -14.013 1.00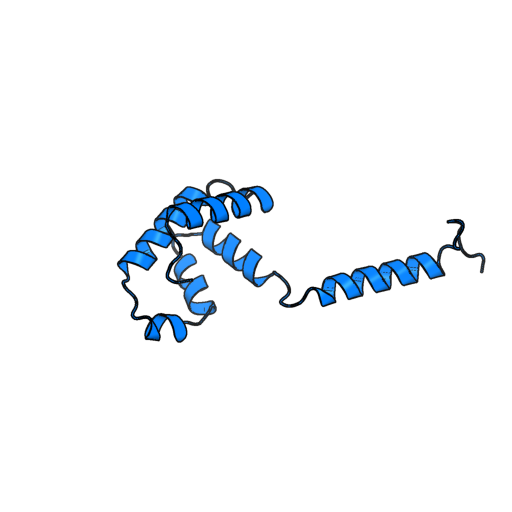 59.84 85 SER A CA 1
ATOM 702 C C . SER A 1 85 ? 21.194 -11.042 -14.444 1.00 59.84 85 SER A C 1
ATOM 704 O O . SER A 1 85 ? 21.787 -11.318 -15.486 1.00 59.84 85 SER A O 1
ATOM 706 N N . PHE A 1 86 ? 21.649 -10.105 -13.604 1.00 58.41 86 PHE A N 1
ATOM 707 C CA . PHE A 1 86 ? 22.847 -9.302 -13.877 1.00 58.41 86 PHE A CA 1
ATOM 708 C C . PHE A 1 86 ? 24.140 -10.124 -13.902 1.00 58.41 86 PHE A C 1
ATOM 710 O O . PHE A 1 86 ? 24.995 -9.882 -14.747 1.00 58.41 86 PHE A O 1
ATOM 717 N N . SER A 1 87 ? 24.293 -11.119 -13.025 1.00 59.00 87 SER A N 1
ATOM 718 C CA . SER A 1 87 ? 25.454 -12.019 -13.024 1.00 59.00 87 SER A CA 1
ATOM 719 C C . SER A 1 87 ? 25.529 -12.849 -14.309 1.00 59.00 87 SER A C 1
ATOM 721 O O . SER A 1 87 ? 26.605 -13.014 -14.884 1.00 59.00 87 SER A O 1
ATOM 723 N N . THR A 1 88 ? 24.378 -13.309 -14.807 1.00 63.50 88 THR A N 1
ATOM 724 C CA . THR A 1 88 ? 24.287 -14.049 -16.073 1.00 63.50 88 THR A CA 1
ATOM 725 C C . THR A 1 88 ? 24.607 -13.144 -17.260 1.00 63.50 88 THR A C 1
ATOM 727 O O . THR A 1 88 ? 25.431 -13.510 -18.091 1.00 63.50 88 THR A O 1
ATOM 730 N N . LEU A 1 89 ? 24.043 -11.933 -17.301 1.00 64.94 89 LEU A N 1
ATOM 731 C CA . LEU A 1 89 ? 24.339 -10.931 -18.331 1.00 64.94 89 LEU A CA 1
ATOM 732 C C . LEU A 1 89 ? 25.817 -10.531 -18.330 1.00 64.94 89 LEU A C 1
ATOM 734 O O . LEU A 1 89 ? 26.440 -10.469 -19.384 1.00 64.94 89 LEU A O 1
ATOM 738 N N . ARG A 1 90 ? 26.406 -10.341 -17.143 1.00 66.88 90 ARG A N 1
ATOM 739 C CA . ARG A 1 90 ? 27.835 -10.060 -16.983 1.00 66.88 90 ARG A CA 1
ATOM 740 C C . ARG A 1 90 ? 28.695 -11.226 -17.459 1.00 66.88 90 ARG A C 1
ATOM 742 O O . ARG A 1 90 ? 29.703 -10.991 -18.105 1.00 66.88 90 ARG A O 1
ATOM 749 N N . ARG A 1 91 ? 28.305 -12.475 -17.186 1.00 68.25 91 ARG A N 1
ATOM 750 C CA . ARG A 1 91 ? 29.000 -13.660 -17.712 1.00 68.25 91 ARG A CA 1
ATOM 751 C C . ARG A 1 91 ? 28.908 -13.758 -19.229 1.00 68.25 91 ARG A C 1
ATOM 753 O O . ARG A 1 91 ? 29.921 -14.024 -19.854 1.00 68.25 91 ARG A O 1
ATOM 760 N N . VAL A 1 92 ? 27.737 -13.525 -19.819 1.00 69.06 92 VAL A N 1
ATOM 761 C CA . VAL A 1 92 ? 27.579 -13.522 -21.283 1.00 69.06 92 VAL A CA 1
ATOM 762 C C . VAL A 1 92 ? 28.410 -12.405 -21.908 1.00 69.06 92 VAL A C 1
ATOM 764 O O . VAL A 1 92 ? 29.102 -12.653 -22.885 1.00 69.06 92 VAL A O 1
ATOM 767 N N . TYR A 1 93 ? 28.410 -11.211 -21.312 1.00 67.50 93 TYR A N 1
ATOM 768 C CA . TYR A 1 93 ? 29.260 -10.108 -21.751 1.00 67.50 93 TYR A CA 1
ATOM 769 C C . TYR A 1 93 ? 30.749 -10.470 -21.675 1.00 67.50 93 TYR A C 1
ATOM 771 O O . TYR A 1 93 ? 31.448 -10.297 -22.657 1.00 67.50 93 TYR A O 1
ATOM 779 N N . LEU A 1 94 ? 31.218 -11.044 -20.562 1.00 67.19 94 LEU A N 1
ATOM 780 C CA . LEU A 1 94 ? 32.615 -11.474 -20.400 1.00 67.19 94 LEU A CA 1
ATOM 781 C C . LEU A 1 94 ? 33.017 -12.627 -21.333 1.00 67.19 94 LEU A C 1
ATOM 783 O O . LEU A 1 94 ? 34.187 -12.776 -21.655 1.00 67.19 94 LEU A O 1
ATOM 787 N N . VAL A 1 95 ? 32.071 -13.481 -21.728 1.00 69.19 95 VAL A N 1
ATOM 788 C CA . VAL A 1 95 ? 32.338 -14.567 -22.683 1.00 69.19 95 VAL A CA 1
ATOM 789 C C . VAL A 1 95 ? 32.342 -14.042 -24.113 1.00 69.19 95 VAL A C 1
ATOM 791 O O . VAL A 1 95 ? 33.130 -14.524 -24.916 1.00 69.19 95 VAL A O 1
ATOM 794 N N . ALA A 1 96 ? 31.478 -13.080 -24.438 1.00 72.25 96 ALA A N 1
ATOM 795 C CA . ALA A 1 96 ? 31.356 -12.506 -25.776 1.00 72.25 96 ALA A CA 1
ATOM 796 C C . ALA A 1 96 ? 32.349 -11.367 -26.043 1.00 72.25 96 ALA A C 1
ATOM 798 O O . ALA A 1 96 ? 32.577 -11.037 -27.203 1.00 72.25 96 ALA A O 1
ATOM 799 N N . PHE A 1 97 ? 32.915 -10.760 -24.999 1.00 63.22 97 PHE A N 1
ATOM 800 C CA . PHE A 1 97 ? 33.814 -9.618 -25.092 1.00 63.22 97 PHE A CA 1
ATOM 801 C C . PHE A 1 97 ? 34.987 -9.770 -24.124 1.00 63.22 97 PHE A C 1
ATOM 803 O O . PHE A 1 97 ? 34.804 -10.079 -22.948 1.00 63.22 97 PHE A O 1
ATOM 810 N N . ASN A 1 98 ? 36.191 -9.505 -24.621 1.00 68.69 98 ASN A N 1
ATOM 811 C CA . ASN A 1 98 ? 37.408 -9.446 -23.821 1.00 68.69 98 ASN A CA 1
ATOM 812 C C . ASN A 1 98 ? 37.429 -8.177 -22.943 1.00 68.69 98 ASN A C 1
ATOM 814 O O . ASN A 1 98 ? 36.644 -7.248 -23.150 1.00 68.69 98 ASN A O 1
ATOM 818 N N . ASP A 1 99 ? 38.351 -8.104 -21.976 1.00 67.38 99 ASP A N 1
ATOM 819 C CA . ASP A 1 99 ? 38.486 -6.958 -21.053 1.00 67.38 99 ASP A CA 1
ATOM 820 C C . ASP A 1 99 ? 38.752 -5.608 -21.762 1.00 67.38 99 ASP A C 1
ATOM 822 O O . ASP A 1 99 ? 38.583 -4.545 -21.164 1.00 67.38 99 ASP A O 1
ATOM 826 N N . ASP A 1 100 ? 39.128 -5.628 -23.046 1.00 70.69 100 ASP A N 1
ATOM 827 C CA . ASP A 1 100 ? 39.301 -4.460 -23.918 1.00 70.69 100 ASP A CA 1
ATOM 828 C C . ASP A 1 100 ? 38.024 -4.063 -24.694 1.00 70.69 100 ASP A C 1
ATOM 830 O O . ASP A 1 100 ? 38.054 -3.144 -25.515 1.00 70.69 100 ASP A O 1
ATOM 834 N N . GLY A 1 101 ? 36.893 -4.729 -24.432 1.00 66.25 101 GLY A N 1
ATOM 835 C CA . GLY A 1 101 ? 35.591 -4.462 -25.049 1.00 66.25 101 GLY A CA 1
ATOM 836 C C . GLY A 1 101 ? 35.456 -4.969 -26.485 1.00 66.25 101 GLY A C 1
ATOM 837 O O . GLY A 1 101 ? 34.478 -4.638 -27.159 1.00 66.25 101 GLY A O 1
ATOM 838 N N . LYS A 1 102 ? 36.419 -5.757 -26.977 1.00 70.81 102 LYS A N 1
ATOM 839 C CA . LYS A 1 102 ? 36.357 -6.361 -28.312 1.00 70.81 102 LYS A CA 1
ATOM 840 C C . LYS A 1 102 ? 35.703 -7.738 -28.264 1.00 70.81 102 LYS A C 1
ATOM 842 O O . LYS A 1 102 ? 35.859 -8.426 -27.256 1.00 70.81 102 LYS A O 1
ATOM 847 N N . PRO A 1 103 ? 34.998 -8.154 -29.331 1.00 68.81 103 PRO A N 1
ATOM 848 C CA . PRO A 1 103 ? 34.410 -9.484 -29.397 1.00 68.81 103 PRO A CA 1
ATOM 849 C C . PRO A 1 103 ? 35.478 -10.561 -29.184 1.00 68.81 103 PRO A C 1
ATOM 851 O O . PRO A 1 103 ? 36.572 -10.450 -29.740 1.00 68.81 103 PRO A O 1
ATOM 854 N N . SER A 1 104 ? 35.173 -11.586 -28.392 1.00 64.56 104 SER A N 1
ATOM 855 C CA . SER A 1 104 ? 36.029 -12.765 -28.284 1.00 64.56 104 SER A CA 1
ATOM 856 C C . SER A 1 104 ? 36.015 -13.505 -29.628 1.00 64.56 104 SER A C 1
ATOM 858 O O . SER A 1 104 ? 34.966 -13.912 -30.131 1.00 64.56 104 SER A O 1
ATOM 860 N N . GLU A 1 105 ? 37.178 -13.594 -30.272 1.00 67.88 105 GLU A N 1
ATOM 861 C CA . GLU A 1 105 ? 37.333 -14.352 -31.514 1.00 67.88 105 GLU A CA 1
ATOM 862 C C . GLU A 1 105 ? 37.262 -15.854 -31.191 1.00 67.88 105 GLU A C 1
ATOM 864 O O . GLU A 1 105 ? 37.908 -16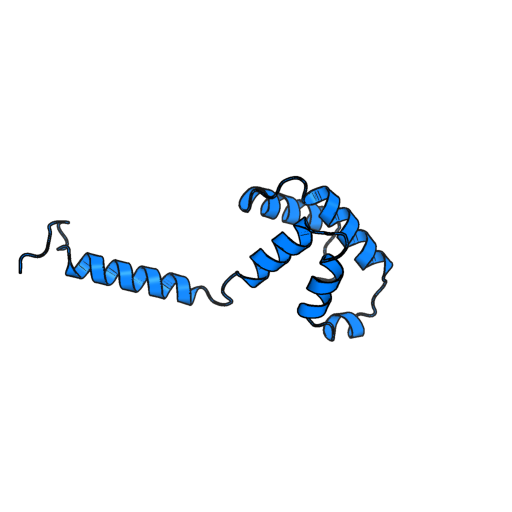.317 -30.247 1.00 67.88 105 GLU A O 1
ATOM 869 N N . TRP A 1 106 ? 36.430 -16.585 -31.940 1.00 58.56 106 TRP A N 1
ATOM 870 C CA . TRP A 1 106 ? 36.291 -18.044 -31.863 1.00 58.56 106 TRP A CA 1
ATOM 871 C C . TRP A 1 106 ? 37.486 -18.749 -32.503 1.00 58.56 106 TRP A C 1
ATOM 873 O O . TRP A 1 106 ? 37.884 -18.316 -33.610 1.00 58.56 106 TRP A O 1
#

pLDDT: mean 75.07, std 11.85, range [42.78, 90.38]

Radius of gyration: 21.26 Å; chains: 1; bounding box: 54×31×49 Å

Organism: NCBI:txid13131

Foldseek 3Di:
DPPQDPVNQLVVQVVLCVVVVPPPLNVLSSVVVVVVVVVVDDVVNVVVDDLVNVLVVCPPPPVSVNVSSVVVVPPPPDPVVVVVVVVVVVVVQCQQAPPVRHGDDD